Protein AF-A0A7W7AE62-F1 (afdb_monomer)

Organism: NCBI:txid260085

Mean predicted aligned error: 9.67 Å

Solvent-accessible surface area (backbone atoms only — not comparable to full-atom values): 7185 Å² total; per-residue (Å²): 109,66,67,58,57,47,50,56,28,60,77,47,75,45,39,46,34,55,72,52,44,38,52,51,41,46,75,74,68,48,93,68,58,59,68,56,46,42,50,48,32,55,77,67,73,54,73,37,60,68,91,72,78,93,77,80,89,76,80,83,66,83,86,55,83,77,78,81,69,90,54,76,89,56,78,70,37,98,46,78,91,72,40,76,46,77,50,79,46,82,44,85,51,99,94,47,76,45,82,45,67,38,35,29,31,48,50,76,72,43,78,79,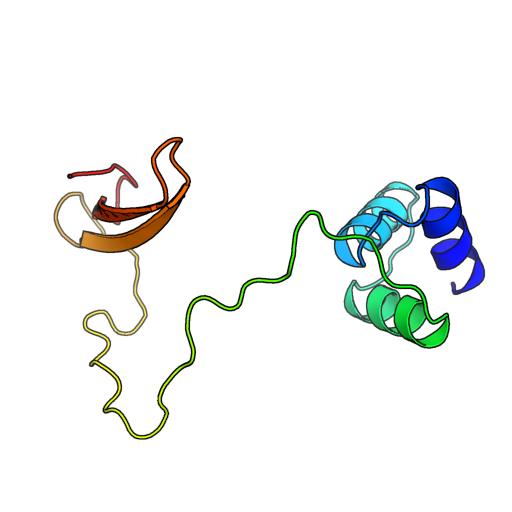80

Foldseek 3Di:
DLVLLVVLCVVVVLQDALVRSVVVCVVVPDPDDSVRSVVSCVVVVRGHDDPDDPDDPDDDDPVDDDDDPPCPPPLEDPDWPPDKDKDWDWDADPVGIDIDIFIATSHPRDTPD

Sequence (113 aa):
MKPEVRRVFDANFEVYVVRKVWRQMQREGFDIARCSVGRLMRDLGRQGVIRGKPVKTTISDKAAACPLDQVTRQFHAPAPNMLWVSDFIDVATWSGFVYAAFVIDAWACYILG

Radius of gyration: 20.82 Å; Cα contacts (8 Å, |Δi|>4): 124; chains: 1; bounding box: 47×34×43 Å

Nearest PDB structures (foldseek):
  7pub-assembly1_DU  TM=3.401E-01  e=9.445E-01  Trypanosoma brucei brucei
  1ry4-assembly1_A  TM=3.111E-01  e=2.421E+00  Drosophila melanogaster
  6sga-assembly1_DU  TM=3.120E-01  e=2.136E+00  Trypanosoma brucei brucei
  8coe-assembly1_A  TM=2.380E-01  e=3.528E+00  Homo sapiens
  7ad7-assembly1_A  TM=2.434E-01  e=6.608E+00  Homo sapiens

Structure (mmCIF, N/CA/C/O backbone):
data_AF-A0A7W7AE62-F1
#
_entry.id   AF-A0A7W7AE62-F1
#
loop_
_atom_site.group_PDB
_atom_site.id
_atom_site.type_symbol
_atom_site.label_atom_id
_atom_site.label_alt_id
_atom_site.label_comp_id
_atom_site.label_asym_id
_atom_site.label_entity_id
_atom_site.label_seq_id
_atom_site.pdbx_PDB_ins_code
_atom_site.Cartn_x
_atom_site.Cartn_y
_atom_site.Cartn_z
_atom_site.occupancy
_atom_site.B_iso_or_equiv
_atom_site.auth_seq_id
_atom_site.auth_comp_id
_atom_site.auth_asym_id
_atom_site.auth_atom_id
_atom_site.pdbx_PDB_model_num
ATOM 1 N N . MET A 1 1 ? -21.305 14.303 7.203 1.00 87.31 1 MET A N 1
ATOM 2 C CA . MET A 1 1 ? -20.125 13.451 6.902 1.00 87.31 1 MET A CA 1
ATOM 3 C C . MET A 1 1 ? -19.225 13.150 8.103 1.00 87.31 1 MET A C 1
ATOM 5 O O . MET A 1 1 ? -18.936 11.981 8.303 1.00 87.31 1 MET A O 1
ATOM 9 N N . LYS A 1 2 ? -18.796 14.126 8.928 1.00 88.62 2 LYS A N 1
ATOM 10 C CA . LYS A 1 2 ? -18.020 13.849 10.166 1.00 88.62 2 LYS A CA 1
ATOM 11 C C . LYS A 1 2 ? -18.637 12.778 11.100 1.00 88.62 2 LYS A C 1
ATOM 13 O O . LYS A 1 2 ? -17.883 11.901 11.515 1.00 88.62 2 LYS A O 1
ATOM 18 N N . PRO A 1 3 ? -19.953 12.788 11.406 1.00 93.00 3 PRO A N 1
ATOM 19 C CA . PRO A 1 3 ? -20.551 11.757 12.264 1.00 93.00 3 PRO A CA 1
ATOM 20 C C . PRO A 1 3 ? -20.491 10.352 11.649 1.00 93.00 3 PRO A C 1
ATOM 22 O O . PRO A 1 3 ? -20.180 9.409 12.364 1.00 93.00 3 PRO A O 1
ATOM 25 N N . GLU A 1 4 ? -20.668 10.214 10.332 1.00 93.12 4 GLU A N 1
ATOM 26 C CA . GLU A 1 4 ? -20.565 8.912 9.650 1.00 93.12 4 GLU A CA 1
ATOM 27 C C . GLU A 1 4 ? -19.140 8.357 9.660 1.00 93.12 4 GLU A C 1
ATOM 29 O O . GLU A 1 4 ? -18.929 7.192 9.982 1.00 93.12 4 GLU A O 1
ATOM 34 N N . VAL A 1 5 ? -18.142 9.207 9.388 1.00 92.62 5 VAL A N 1
ATOM 35 C CA . VAL A 1 5 ? -16.722 8.826 9.492 1.00 92.62 5 VAL A CA 1
ATOM 36 C C . VAL A 1 5 ? -16.396 8.359 10.910 1.00 92.62 5 VAL A C 1
ATOM 38 O O . VAL A 1 5 ? -15.716 7.350 11.085 1.00 92.62 5 VAL A O 1
ATOM 41 N N . ARG A 1 6 ? -16.904 9.072 11.924 1.00 94.25 6 ARG A N 1
ATOM 42 C CA . ARG A 1 6 ? -16.746 8.699 13.331 1.00 94.25 6 ARG A CA 1
ATOM 43 C C . ARG A 1 6 ? -17.429 7.368 13.643 1.00 94.25 6 ARG A C 1
ATOM 45 O O . ARG A 1 6 ? -16.777 6.505 14.211 1.00 94.25 6 ARG A O 1
ATOM 52 N N . ARG A 1 7 ? -18.684 7.172 13.230 1.00 95.69 7 ARG A N 1
ATOM 53 C CA . ARG A 1 7 ? -19.436 5.927 13.447 1.00 95.69 7 ARG A CA 1
ATOM 54 C C . ARG A 1 7 ? -18.711 4.729 12.846 1.00 95.69 7 ARG A C 1
ATOM 56 O O . ARG A 1 7 ? -18.521 3.734 13.532 1.00 95.69 7 ARG A O 1
ATOM 63 N N . VAL A 1 8 ? -18.278 4.833 11.588 1.00 95.00 8 VAL A N 1
ATOM 64 C CA . VAL A 1 8 ? -17.536 3.762 10.909 1.00 95.00 8 VAL A CA 1
ATOM 65 C C . VAL A 1 8 ? -16.225 3.467 11.634 1.00 95.00 8 VAL A C 1
ATOM 67 O O . VAL A 1 8 ? -15.856 2.307 11.778 1.00 95.00 8 VAL A O 1
ATOM 70 N N . PHE A 1 9 ? -15.512 4.487 12.102 1.00 94.44 9 PHE A N 1
ATOM 71 C CA . PHE A 1 9 ? -14.257 4.289 12.821 1.00 94.44 9 PHE A CA 1
ATOM 72 C C . PHE A 1 9 ? -14.465 3.645 14.204 1.00 94.44 9 PHE A C 1
ATOM 74 O O . PHE A 1 9 ? -13.792 2.662 14.518 1.00 94.44 9 PHE A O 1
ATOM 81 N N . ASP A 1 10 ? -15.436 4.136 14.978 1.0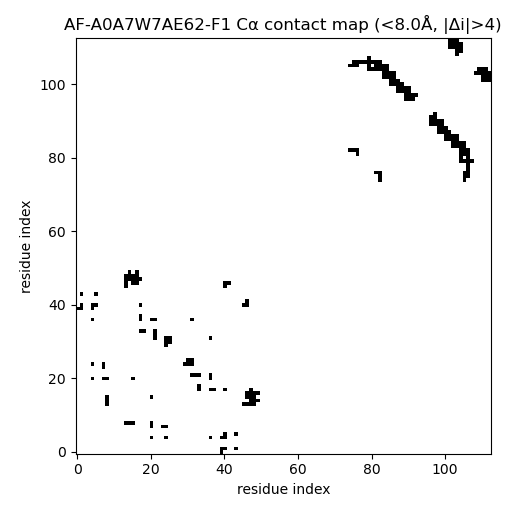0 93.88 10 ASP A N 1
ATOM 82 C CA . ASP A 1 10 ? -15.768 3.643 16.321 1.00 93.88 10 ASP A CA 1
ATOM 83 C C . ASP A 1 10 ? -16.313 2.201 16.261 1.00 93.88 10 ASP A C 1
ATOM 85 O O . ASP A 1 10 ? -15.890 1.340 17.029 1.00 93.88 10 ASP A O 1
ATOM 89 N N . ALA A 1 11 ? -17.159 1.887 15.271 1.00 94.88 11 ALA A N 1
ATOM 90 C CA . ALA A 1 11 ? -17.676 0.533 15.038 1.00 94.88 11 ALA A CA 1
ATOM 91 C C . ALA A 1 11 ? -16.593 -0.481 14.622 1.00 94.88 11 ALA A C 1
ATOM 93 O O . ALA A 1 11 ? -16.817 -1.686 14.692 1.00 94.88 11 ALA A O 1
ATOM 94 N N . ASN A 1 12 ? -15.423 -0.009 14.182 1.00 92.19 12 ASN A N 1
ATOM 95 C CA . ASN A 1 12 ? -14.295 -0.842 13.763 1.00 92.19 12 ASN A CA 1
ATOM 96 C C . ASN A 1 12 ? -13.125 -0.783 14.758 1.00 92.19 12 ASN A C 1
ATOM 98 O O . ASN A 1 12 ? -11.960 -0.898 14.357 1.00 92.19 12 ASN A O 1
ATOM 102 N N . PHE A 1 13 ? -13.441 -0.607 16.046 1.00 91.50 13 PHE A N 1
ATOM 103 C CA . PHE A 1 13 ? -12.490 -0.622 17.165 1.00 91.50 13 PHE A CA 1
ATOM 104 C C . PHE A 1 13 ? -11.327 0.363 16.995 1.00 91.50 13 PHE A C 1
ATOM 106 O O . PHE A 1 13 ? -10.218 0.098 17.448 1.00 91.50 13 PHE A O 1
ATOM 113 N N . GLU A 1 14 ? -11.547 1.462 16.269 1.00 91.38 14 GLU A N 1
ATOM 114 C CA . GLU A 1 14 ? -10.524 2.479 15.998 1.00 91.38 14 GLU A CA 1
ATOM 115 C C . GLU A 1 14 ? -9.295 1.953 15.215 1.00 91.38 14 GLU A C 1
ATOM 117 O O . GLU A 1 14 ? -8.273 2.622 15.065 1.00 91.38 14 GLU A O 1
ATOM 122 N N . VAL A 1 15 ? -9.394 0.756 14.621 1.00 92.25 15 VAL A N 1
ATOM 123 C CA . VAL A 1 15 ? -8.296 0.127 13.863 1.00 92.25 15 VAL A CA 1
ATOM 124 C C . VAL A 1 15 ? -8.237 0.639 12.422 1.00 92.25 15 VAL A C 1
ATOM 126 O O . VAL A 1 15 ? -7.200 0.589 11.758 1.00 92.25 15 VAL A O 1
ATOM 129 N N . TYR A 1 16 ? -9.356 1.111 11.876 1.00 94.56 16 TYR A N 1
ATOM 130 C CA . TYR A 1 16 ? -9.439 1.427 10.455 1.00 94.56 16 TYR A CA 1
ATOM 131 C C . TYR A 1 16 ? -8.673 2.703 10.096 1.00 94.56 16 TYR A C 1
ATOM 133 O O . TYR A 1 16 ? -9.055 3.815 10.438 1.00 94.56 16 TYR A O 1
ATOM 141 N N . VAL A 1 17 ? -7.616 2.549 9.299 1.00 93.19 17 VAL A N 1
ATOM 142 C CA . VAL A 1 17 ? -6.961 3.669 8.608 1.00 93.19 17 VAL A CA 1
ATOM 143 C C . VAL A 1 17 ? -7.866 4.262 7.520 1.00 93.19 17 VAL A C 1
ATOM 145 O O . VAL A 1 17 ? -8.796 3.603 7.048 1.00 93.19 17 VAL A O 1
ATOM 148 N N . VAL A 1 18 ? -7.533 5.467 7.036 1.00 94.88 18 VAL A N 1
ATOM 149 C CA . VAL A 1 18 ? -8.295 6.234 6.022 1.00 94.88 18 VAL A CA 1
ATOM 150 C C . VAL A 1 18 ? -8.806 5.374 4.863 1.00 94.88 18 VAL A C 1
ATOM 152 O O . VAL A 1 18 ? -9.964 5.483 4.473 1.00 94.88 18 VAL A O 1
ATOM 155 N N . ARG A 1 19 ? -7.966 4.483 4.317 1.00 95.00 19 ARG A N 1
ATOM 156 C CA . ARG A 1 19 ? -8.346 3.610 3.193 1.00 95.00 19 ARG A CA 1
ATOM 157 C C . ARG A 1 19 ? -9.471 2.636 3.556 1.00 95.00 19 ARG A C 1
ATOM 159 O O . ARG A 1 19 ? -10.326 2.381 2.714 1.00 95.00 19 ARG A O 1
ATOM 166 N N . LYS A 1 20 ? -9.455 2.074 4.767 1.00 95.88 20 LYS A N 1
ATOM 167 C CA . LYS A 1 20 ? -10.473 1.120 5.227 1.00 95.88 20 LYS A CA 1
ATOM 168 C C . LYS A 1 20 ? -11.782 1.831 5.557 1.00 95.88 20 LYS A C 1
ATOM 170 O O . LYS A 1 20 ? -12.820 1.363 5.108 1.00 95.88 20 LYS A O 1
ATOM 175 N N . VAL A 1 21 ? -11.724 2.989 6.222 1.00 95.62 21 VAL A N 1
ATOM 176 C CA . VAL A 1 21 ? -12.909 3.838 6.452 1.00 95.62 21 VAL A CA 1
ATOM 177 C C . VAL A 1 21 ? -13.544 4.238 5.121 1.00 95.62 21 VAL A C 1
ATOM 179 O O . VAL A 1 21 ? -14.730 4.023 4.923 1.00 95.62 21 VAL A O 1
ATOM 182 N N . TRP A 1 22 ? -12.747 4.727 4.168 1.00 96.56 22 TRP A N 1
ATOM 183 C CA . TRP A 1 22 ? -13.232 5.106 2.839 1.00 96.56 22 TRP A CA 1
ATOM 184 C C . TRP A 1 22 ? -13.908 3.946 2.097 1.00 96.56 22 TRP A C 1
ATOM 186 O O . TRP A 1 22 ? -15.010 4.111 1.587 1.00 96.56 22 TRP A O 1
ATOM 196 N N . ARG A 1 23 ? -13.293 2.755 2.085 1.00 96.44 23 ARG A N 1
ATOM 197 C CA . ARG A 1 23 ? -13.903 1.564 1.469 1.00 96.44 23 ARG A CA 1
ATOM 198 C C . ARG A 1 23 ? -15.195 1.146 2.158 1.00 96.44 23 ARG A C 1
ATOM 200 O O . ARG A 1 23 ? -16.117 0.712 1.479 1.00 96.44 23 ARG A O 1
ATOM 207 N N . GLN A 1 24 ? -15.259 1.257 3.481 1.00 95.75 24 GLN A N 1
ATOM 208 C CA . GLN A 1 24 ? -16.469 0.933 4.223 1.00 95.75 24 GLN A CA 1
ATOM 209 C C . GLN A 1 24 ? -17.592 1.929 3.912 1.00 95.75 24 GLN 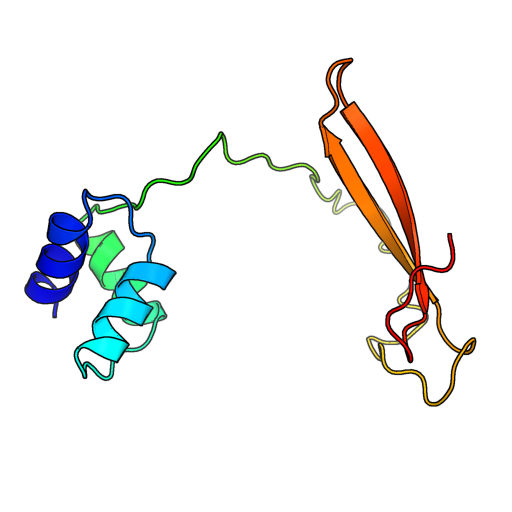A C 1
ATOM 211 O O . GLN A 1 24 ? -18.701 1.509 3.611 1.00 95.75 24 GLN A O 1
ATOM 216 N N . MET A 1 25 ? -17.283 3.225 3.850 1.00 95.00 25 MET A N 1
ATOM 217 C CA . MET A 1 25 ? -18.243 4.249 3.430 1.00 95.00 25 MET A CA 1
ATOM 218 C C . MET A 1 25 ? -18.747 4.025 1.998 1.00 95.00 25 MET A C 1
ATOM 220 O O . MET A 1 25 ? -19.940 4.147 1.749 1.00 95.00 25 MET A O 1
ATOM 224 N N . GLN A 1 26 ? -17.876 3.631 1.064 1.00 96.00 26 GLN A N 1
ATOM 225 C CA . GLN A 1 26 ? -18.310 3.295 -0.297 1.00 96.00 26 GLN A CA 1
ATOM 226 C C . GLN A 1 26 ? -19.260 2.091 -0.336 1.00 96.00 26 GLN A C 1
ATOM 228 O O . GLN A 1 26 ? -20.224 2.105 -1.092 1.00 96.00 26 GLN A O 1
ATOM 233 N N . ARG A 1 27 ? -19.024 1.062 0.489 1.00 94.94 27 ARG A N 1
ATOM 234 C CA . ARG A 1 27 ? -19.934 -0.095 0.595 1.00 94.94 27 ARG A CA 1
ATOM 235 C C . ARG A 1 27 ? -21.295 0.274 1.171 1.00 94.94 27 ARG A C 1
ATOM 237 O O . ARG A 1 27 ? -22.285 -0.348 0.819 1.00 94.94 27 ARG A O 1
ATOM 244 N N . GLU A 1 28 ? -21.331 1.274 2.041 1.00 94.69 28 GLU A N 1
ATOM 245 C CA . GLU A 1 28 ? -22.558 1.819 2.625 1.00 94.69 28 GLU A CA 1
ATOM 246 C C . GLU A 1 28 ? -23.251 2.841 1.700 1.00 94.69 28 GLU A C 1
ATOM 248 O O . GLU A 1 28 ? -24.257 3.430 2.082 1.00 94.69 28 GLU A O 1
ATOM 253 N N . GLY A 1 29 ? -22.740 3.041 0.477 1.00 94.62 29 GLY A N 1
ATOM 254 C CA . GLY A 1 29 ? -23.369 3.875 -0.552 1.00 94.62 29 GLY A CA 1
ATOM 255 C C . GLY A 1 29 ? -22.970 5.352 -0.526 1.00 94.62 29 GLY A C 1
ATOM 256 O O . GLY A 1 29 ? -23.555 6.152 -1.250 1.00 94.62 29 GLY A O 1
ATOM 257 N N . PHE A 1 30 ? -21.973 5.743 0.273 1.00 93.75 30 PHE A N 1
ATOM 258 C CA . PHE A 1 30 ? -21.496 7.125 0.290 1.00 93.75 30 PHE A CA 1
ATOM 259 C C . PHE A 1 30 ? -20.543 7.404 -0.880 1.00 93.75 30 PHE A C 1
ATOM 261 O O . PHE A 1 30 ? -19.450 6.833 -0.954 1.00 93.75 30 PHE A O 1
ATOM 268 N N . ASP A 1 31 ? -20.904 8.365 -1.733 1.00 93.50 31 ASP A N 1
ATOM 269 C CA . ASP A 1 31 ? -19.996 8.927 -2.735 1.00 93.50 31 ASP A CA 1
ATOM 270 C C . ASP A 1 31 ? -19.079 9.980 -2.092 1.00 93.50 31 ASP A C 1
ATOM 272 O O . ASP A 1 31 ? -19.402 11.163 -1.968 1.00 93.50 31 ASP A O 1
ATOM 276 N N . ILE A 1 32 ? -17.940 9.519 -1.571 1.00 93.88 32 ILE A N 1
ATOM 277 C CA . ILE A 1 32 ? -16.938 10.377 -0.941 1.00 93.88 32 ILE A CA 1
ATOM 278 C C . ILE A 1 32 ? -15.535 10.046 -1.443 1.00 93.88 32 ILE A C 1
ATOM 280 O O . ILE A 1 32 ? -15.087 8.896 -1.451 1.00 93.88 32 ILE A O 1
ATOM 284 N N . ALA A 1 33 ? -14.787 11.087 -1.806 1.00 95.50 33 ALA A N 1
ATOM 285 C CA . ALA A 1 33 ? -13.390 10.949 -2.177 1.00 95.50 33 ALA A CA 1
ATOM 286 C C . ALA A 1 33 ? -12.527 10.530 -0.973 1.00 95.50 33 ALA A C 1
ATOM 288 O O . ALA A 1 33 ? -12.679 11.029 0.147 1.00 95.50 33 ALA A O 1
ATOM 289 N N . ARG A 1 34 ? -11.530 9.671 -1.216 1.00 96.00 34 ARG A N 1
ATOM 290 C CA . ARG A 1 34 ? -10.566 9.217 -0.195 1.00 96.00 34 ARG A CA 1
ATOM 291 C C . ARG A 1 34 ? -9.885 10.379 0.537 1.00 96.00 34 ARG A C 1
ATOM 293 O O . ARG A 1 34 ? -9.663 10.307 1.745 1.00 96.00 34 ARG A O 1
ATOM 300 N N . CYS A 1 35 ? -9.529 11.441 -0.189 1.00 96.38 35 CYS A N 1
ATOM 301 C CA . CYS A 1 35 ? -8.892 12.627 0.385 1.00 96.38 35 CYS A CA 1
ATOM 302 C C . CYS A 1 35 ? -9.817 13.355 1.370 1.00 96.38 35 CYS A C 1
ATOM 304 O O . CYS A 1 35 ? -9.345 13.808 2.412 1.00 96.38 35 CYS A O 1
ATOM 306 N N . SER A 1 36 ? -11.123 13.396 1.094 1.00 95.94 36 SER A N 1
ATOM 307 C CA . SER A 1 36 ? -12.129 13.974 1.983 1.00 95.94 36 SER A CA 1
ATOM 308 C C . SER A 1 36 ? -12.249 13.173 3.275 1.00 95.94 36 SER A C 1
ATOM 310 O O . SER A 1 36 ? -12.186 13.763 4.347 1.00 95.94 36 SER A O 1
ATOM 312 N N . VAL A 1 37 ? -12.303 11.837 3.207 1.00 95.50 37 VAL A N 1
ATOM 313 C CA . VAL A 1 37 ? -12.265 10.980 4.411 1.00 95.50 37 VAL A CA 1
ATOM 314 C C . VAL A 1 37 ? -11.004 11.252 5.234 1.00 95.50 37 VAL A C 1
ATOM 316 O O . VAL A 1 37 ? -11.086 11.428 6.445 1.00 95.50 37 VAL A O 1
ATOM 319 N N . GLY A 1 38 ? -9.844 11.362 4.579 1.00 95.75 38 GLY A N 1
ATOM 320 C CA . GLY A 1 38 ? -8.581 11.675 5.250 1.00 95.75 38 GLY A CA 1
ATOM 321 C C . GLY A 1 38 ? -8.582 13.033 5.959 1.00 95.75 38 GLY A C 1
ATOM 322 O O . GLY A 1 38 ? -8.110 13.126 7.090 1.00 95.75 38 GLY A O 1
ATOM 323 N N . ARG A 1 39 ? -9.145 14.073 5.331 1.00 96.38 39 ARG A N 1
ATOM 324 C CA . ARG A 1 39 ? -9.322 15.396 5.955 1.00 96.38 39 ARG A CA 1
ATOM 325 C C . ARG A 1 39 ? -10.271 15.324 7.152 1.00 96.38 39 ARG A C 1
ATOM 327 O O . ARG A 1 39 ? -9.924 15.802 8.220 1.00 96.38 39 ARG A O 1
ATOM 334 N N . LEU A 1 40 ? -11.416 14.653 7.009 1.00 95.50 40 LEU A N 1
ATOM 335 C CA . LEU A 1 40 ? -12.396 14.503 8.090 1.00 95.50 40 LEU A CA 1
ATOM 336 C C . LEU A 1 40 ? -11.832 13.720 9.284 1.00 95.50 40 LEU A C 1
ATOM 338 O O . LEU A 1 40 ? -12.076 14.104 10.421 1.00 95.50 40 LEU A O 1
ATOM 342 N N . MET A 1 41 ? -11.064 12.652 9.044 1.00 95.38 41 MET A N 1
ATOM 343 C CA . MET A 1 41 ? -10.384 11.915 10.115 1.00 95.38 41 MET A CA 1
ATOM 344 C C . MET A 1 41 ? -9.339 12.781 10.827 1.00 95.38 41 MET A C 1
ATOM 346 O O . MET A 1 41 ? -9.277 12.753 12.053 1.00 95.38 41 MET A O 1
ATOM 350 N N . ARG A 1 42 ? -8.572 13.592 10.082 1.00 94.88 42 ARG A N 1
ATOM 351 C CA . ARG A 1 42 ? -7.603 14.540 10.655 1.00 94.88 42 ARG A CA 1
ATOM 352 C C . ARG A 1 42 ? -8.287 15.597 11.521 1.00 94.88 42 ARG A C 1
ATOM 354 O O . ARG A 1 42 ? -7.850 15.812 12.643 1.00 94.88 42 ARG A O 1
ATOM 361 N N . ASP A 1 43 ? -9.368 16.198 11.032 1.00 95.25 43 ASP A N 1
ATOM 362 C CA . ASP A 1 43 ? -10.165 17.173 11.787 1.00 95.25 43 ASP A CA 1
ATOM 363 C C . ASP A 1 43 ? -10.740 16.584 13.084 1.00 95.25 43 ASP A C 1
ATOM 365 O O . ASP A 1 43 ? -10.949 17.306 14.052 1.00 95.25 43 ASP A O 1
ATOM 369 N N . LEU A 1 44 ? -11.041 15.282 13.090 1.00 92.56 44 LEU A N 1
ATOM 370 C CA . LEU A 1 44 ? -11.549 14.557 14.256 1.00 92.56 44 LEU A CA 1
ATOM 371 C C . LEU A 1 44 ? -10.433 14.064 15.193 1.00 92.56 44 LEU A C 1
ATOM 373 O O . LEU A 1 44 ? -10.746 13.439 16.202 1.00 92.56 44 LEU A O 1
ATOM 377 N N . GLY A 1 45 ? -9.157 14.280 14.856 1.00 92.44 45 GLY A N 1
ATOM 378 C CA . GLY A 1 45 ? -8.020 13.748 15.613 1.00 92.44 45 GLY A CA 1
ATOM 379 C C . GLY A 1 45 ? -7.921 12.218 15.593 1.00 92.44 45 GLY A C 1
ATOM 380 O O . GLY A 1 45 ? -7.294 11.635 16.471 1.00 92.44 45 GLY A O 1
ATOM 381 N N . ARG A 1 46 ? -8.549 11.548 14.617 1.00 89.81 46 ARG A N 1
ATOM 382 C CA . ARG A 1 46 ? -8.619 10.082 14.543 1.00 89.81 46 ARG A CA 1
ATOM 383 C C . ARG A 1 46 ? -7.529 9.519 13.646 1.00 89.81 46 ARG A C 1
ATOM 385 O O . ARG A 1 46 ? -7.400 9.899 12.480 1.00 89.81 46 ARG A O 1
ATOM 392 N N . GLN A 1 47 ? -6.794 8.546 14.171 1.00 88.50 47 GLN A N 1
ATOM 393 C CA . GLN A 1 47 ? -5.754 7.825 13.452 1.00 88.50 47 GLN A CA 1
ATOM 394 C C . GLN A 1 47 ? -5.966 6.324 13.631 1.00 88.50 47 GLN A C 1
ATOM 396 O O . GLN A 1 47 ? -6.012 5.830 14.749 1.00 88.50 47 GLN A O 1
ATOM 401 N N . GLY A 1 48 ? -6.099 5.602 12.517 1.00 87.38 48 GLY A N 1
ATOM 402 C CA . GLY A 1 48 ? -6.212 4.147 12.558 1.00 87.38 48 GLY A CA 1
ATOM 403 C C . GLY A 1 48 ? -4.907 3.477 12.978 1.00 87.38 48 GLY A C 1
ATOM 404 O O . GLY A 1 48 ? -3.817 3.990 12.713 1.00 87.38 48 GLY A O 1
ATOM 405 N N . VAL A 1 49 ? -5.030 2.299 13.581 1.00 87.12 49 VAL A N 1
ATOM 406 C CA . VAL A 1 49 ? -3.892 1.500 14.044 1.00 87.12 49 VAL A CA 1
ATOM 407 C C . VAL A 1 49 ? -3.199 0.794 12.875 1.00 87.12 49 VAL A C 1
ATOM 409 O O . VAL A 1 49 ? -3.831 0.155 12.029 1.00 87.12 49 VAL A O 1
ATOM 412 N N . ILE A 1 50 ? -1.869 0.872 12.850 1.00 81.94 50 ILE A N 1
ATOM 413 C CA . ILE A 1 50 ? -1.004 0.088 11.962 1.00 81.94 50 ILE A CA 1
ATOM 414 C C . ILE A 1 50 ? -0.296 -0.952 12.830 1.00 81.94 50 ILE A C 1
ATOM 416 O O . ILE A 1 50 ? 0.160 -0.639 13.928 1.00 81.94 50 ILE A O 1
ATOM 420 N N . ARG A 1 51 ? -0.233 -2.204 12.364 1.00 80.62 51 ARG A N 1
ATOM 421 C CA . ARG A 1 51 ? 0.540 -3.243 13.053 1.00 80.62 51 ARG A CA 1
ATOM 422 C C . ARG A 1 51 ? 2.032 -2.973 12.866 1.00 80.62 51 ARG A C 1
ATOM 424 O O . ARG A 1 51 ? 2.481 -2.813 11.736 1.00 80.62 51 ARG A O 1
ATOM 431 N N . GLY A 1 52 ? 2.775 -2.999 13.968 1.00 77.62 52 GLY A N 1
ATOM 432 C CA . GLY A 1 52 ? 4.220 -2.785 13.976 1.00 77.62 52 GLY A CA 1
ATOM 433 C C . GLY A 1 52 ? 4.622 -1.310 13.942 1.00 77.62 52 GLY A C 1
ATOM 434 O O . GLY A 1 52 ? 3.808 -0.410 13.731 1.00 77.62 52 GLY A O 1
ATOM 435 N N . LYS A 1 53 ? 5.912 -1.063 14.177 1.00 75.19 53 LYS A N 1
ATOM 436 C CA . LYS A 1 53 ? 6.500 0.273 14.061 1.00 75.19 53 LYS A CA 1
ATOM 437 C C . LYS A 1 53 ? 6.574 0.647 12.574 1.00 75.19 53 LYS A C 1
ATOM 439 O O . LYS A 1 53 ? 6.989 -0.196 11.782 1.00 75.19 53 LYS A O 1
ATOM 444 N N . PRO A 1 54 ? 6.224 1.881 12.170 1.00 66.62 54 PRO A N 1
ATOM 445 C CA . PRO A 1 54 ? 6.543 2.346 10.828 1.00 66.62 54 PRO A CA 1
ATOM 446 C C . PRO A 1 54 ? 8.068 2.346 10.666 1.00 66.62 54 PRO A C 1
ATOM 448 O O . PRO A 1 54 ? 8.769 3.141 11.294 1.00 66.62 54 PRO A O 1
ATOM 451 N N . VAL A 1 55 ? 8.581 1.414 9.866 1.00 72.31 55 VAL A N 1
ATOM 452 C CA . VAL A 1 55 ? 10.004 1.318 9.539 1.00 72.31 55 VAL A CA 1
ATOM 453 C C . VAL A 1 55 ? 10.231 2.071 8.238 1.00 72.31 55 VAL A C 1
ATOM 455 O O . VAL A 1 55 ? 9.600 1.786 7.223 1.00 72.31 55 VAL A O 1
ATOM 458 N N . LYS A 1 56 ? 11.118 3.064 8.274 1.00 76.12 56 LYS A N 1
ATOM 459 C CA . LYS A 1 56 ? 11.650 3.690 7.067 1.00 76.12 56 LYS A CA 1
ATOM 460 C C . LYS A 1 56 ? 12.974 3.006 6.753 1.00 76.12 56 LYS A C 1
ATOM 462 O O . LYS A 1 56 ? 13.977 3.343 7.370 1.00 76.12 56 LYS A O 1
ATOM 467 N N . THR A 1 57 ? 12.955 2.048 5.832 1.00 74.38 57 THR A N 1
ATOM 468 C CA . THR A 1 57 ? 14.151 1.271 5.466 1.00 74.38 57 THR A CA 1
ATOM 469 C C . THR A 1 57 ? 15.175 2.125 4.721 1.00 74.38 57 THR A C 1
ATOM 471 O O . THR A 1 57 ? 16.370 2.028 4.971 1.00 74.38 57 THR A O 1
ATOM 474 N N . THR A 1 58 ? 14.710 3.024 3.850 1.00 78.38 58 THR A N 1
ATOM 475 C CA . THR A 1 58 ? 15.587 3.800 2.964 1.00 78.38 58 THR A CA 1
ATOM 476 C C . THR A 1 58 ? 15.468 5.294 3.239 1.00 78.38 58 THR A C 1
ATOM 478 O O . THR A 1 58 ? 14.385 5.888 3.175 1.00 78.3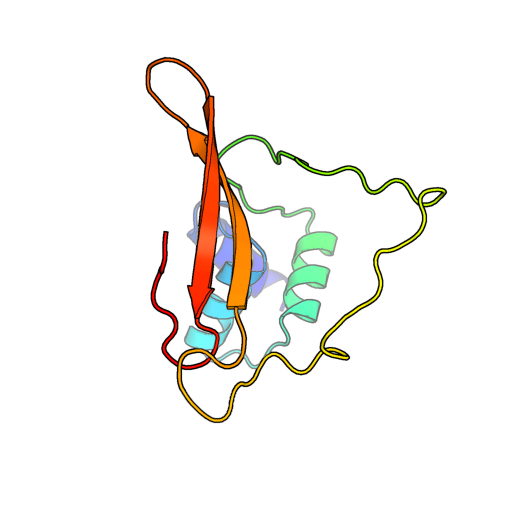8 58 THR A O 1
ATOM 481 N N . ILE A 1 59 ? 16.600 5.933 3.520 1.00 82.69 59 ILE A N 1
ATOM 482 C CA . ILE A 1 59 ? 16.733 7.388 3.528 1.00 82.69 59 ILE A CA 1
ATOM 483 C C . ILE A 1 59 ? 17.474 7.757 2.247 1.00 82.69 59 ILE A C 1
ATOM 485 O O . ILE A 1 59 ? 18.653 7.462 2.112 1.00 82.69 59 ILE A O 1
ATOM 489 N N . SER A 1 60 ? 16.761 8.361 1.294 1.00 81.38 60 SER A N 1
ATOM 490 C CA . SER A 1 60 ? 17.369 8.832 0.047 1.00 81.38 60 SER A CA 1
A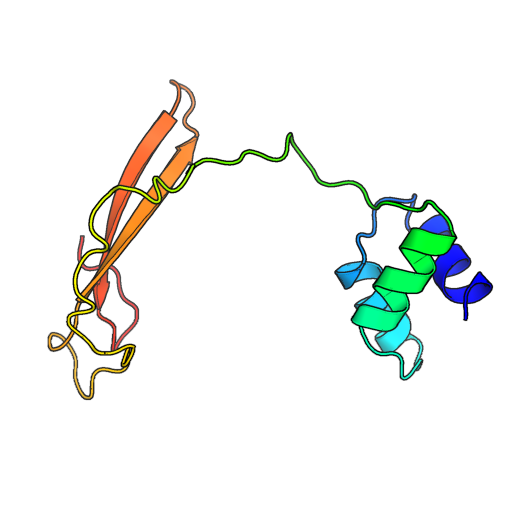TOM 491 C C . SER A 1 60 ? 18.410 9.902 0.356 1.00 81.38 60 SER A C 1
ATOM 493 O O . SER A 1 60 ? 18.070 10.934 0.942 1.00 81.38 60 SER A O 1
ATOM 495 N N . ASP A 1 61 ? 19.640 9.679 -0.089 1.00 86.31 61 ASP A N 1
ATOM 496 C CA . ASP A 1 61 ? 20.634 10.737 -0.199 1.00 86.31 61 ASP A CA 1
ATOM 497 C C . ASP A 1 61 ? 20.318 11.570 -1.447 1.00 86.31 61 ASP A C 1
ATOM 499 O O . ASP A 1 61 ? 20.204 11.036 -2.547 1.00 86.31 61 ASP A O 1
ATOM 503 N N . LYS A 1 62 ? 20.099 12.874 -1.263 1.00 84.06 62 LYS A N 1
ATOM 504 C CA . LYS A 1 62 ? 19.790 13.801 -2.362 1.00 84.06 62 LYS A CA 1
ATOM 505 C C . LYS A 1 62 ? 21.044 14.328 -3.058 1.00 84.06 62 LYS A C 1
ATOM 507 O O . LYS A 1 62 ? 20.917 14.892 -4.139 1.00 84.06 62 LYS A O 1
ATOM 512 N N . ALA A 1 63 ? 22.210 14.209 -2.423 1.00 88.31 63 ALA A N 1
ATOM 513 C CA . ALA A 1 63 ? 23.484 14.632 -2.992 1.00 88.31 63 ALA A CA 1
ATOM 514 C C . ALA A 1 63 ? 24.088 13.553 -3.905 1.00 88.31 63 ALA A C 1
ATOM 516 O O . ALA A 1 63 ? 24.890 13.873 -4.781 1.00 88.31 63 ALA A O 1
ATOM 517 N N . ALA A 1 64 ? 23.686 12.291 -3.728 1.00 86.94 64 ALA A N 1
ATOM 518 C CA . ALA A 1 64 ? 24.080 11.196 -4.601 1.00 86.94 64 ALA A CA 1
ATOM 519 C C . ALA A 1 64 ? 23.497 11.366 -6.014 1.00 86.94 64 ALA A C 1
ATOM 521 O O . ALA A 1 64 ? 22.338 11.754 -6.191 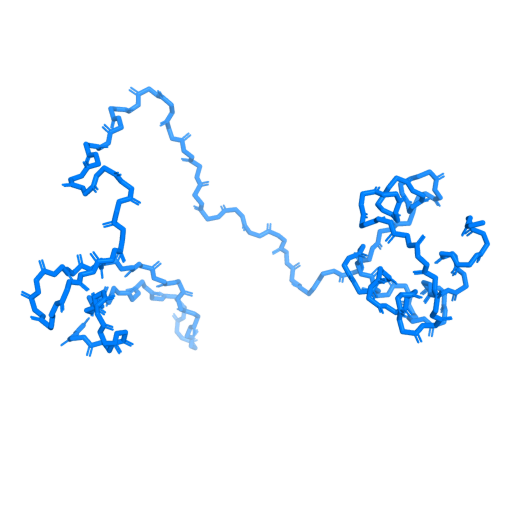1.00 86.94 64 ALA A O 1
ATOM 522 N N . ALA A 1 65 ? 24.299 11.042 -7.030 1.00 88.50 65 ALA A N 1
ATOM 523 C CA . ALA A 1 65 ? 23.834 11.026 -8.409 1.00 88.50 65 ALA A CA 1
ATOM 524 C C . ALA A 1 65 ? 22.701 10.001 -8.566 1.00 88.50 65 ALA A C 1
ATOM 526 O O . ALA A 1 65 ? 22.846 8.834 -8.197 1.00 88.50 65 ALA A O 1
ATOM 527 N N . CYS A 1 66 ? 21.570 10.440 -9.118 1.00 82.31 66 CYS A N 1
ATOM 528 C CA . CYS A 1 66 ? 20.464 9.544 -9.421 1.00 82.31 66 CYS A CA 1
ATOM 529 C C . CYS A 1 66 ? 20.883 8.610 -10.571 1.00 82.31 66 CYS A C 1
ATOM 531 O O . CYS A 1 66 ? 21.325 9.118 -11.608 1.00 82.31 66 CYS A O 1
ATOM 533 N N . PRO A 1 67 ? 20.760 7.277 -10.425 1.00 83.88 67 PRO A N 1
ATOM 534 C CA . PRO A 1 67 ? 21.031 6.349 -11.516 1.00 83.88 67 PRO A CA 1
ATOM 535 C C . PRO A 1 67 ? 20.195 6.693 -12.752 1.00 83.88 67 PRO A C 1
ATOM 537 O O . PRO A 1 67 ? 19.034 7.095 -12.630 1.00 83.88 67 PRO A O 1
ATOM 540 N N . LEU A 1 68 ? 20.774 6.530 -13.944 1.00 87.00 68 LEU A N 1
ATOM 541 C CA . LEU A 1 68 ? 20.029 6.741 -15.181 1.00 87.00 68 LEU A CA 1
ATOM 542 C C . LEU A 1 68 ? 18.900 5.713 -15.294 1.00 87.00 68 LEU A C 1
ATOM 544 O O . LEU A 1 68 ? 19.109 4.513 -15.119 1.00 87.00 68 LEU A O 1
ATOM 548 N N . ASP A 1 69 ? 17.709 6.198 -15.636 1.00 89.56 69 ASP A N 1
ATOM 549 C CA . ASP A 1 69 ? 16.575 5.351 -15.982 1.00 89.56 69 ASP A CA 1
ATOM 550 C C . ASP A 1 69 ? 16.815 4.719 -17.358 1.00 89.56 69 ASP A C 1
ATOM 552 O O . ASP A 1 69 ? 16.623 5.357 -18.393 1.00 89.56 69 ASP A O 1
ATOM 556 N N . GLN A 1 70 ? 17.251 3.460 -17.362 1.00 89.50 70 GLN A N 1
ATOM 557 C CA . GLN A 1 70 ? 17.589 2.729 -18.584 1.00 89.50 70 GLN A CA 1
ATOM 558 C C . GLN A 1 70 ? 16.378 2.447 -19.482 1.00 89.50 70 GLN A C 1
ATOM 560 O O . GLN A 1 70 ? 16.556 2.164 -20.664 1.00 89.50 70 GLN A O 1
ATOM 565 N N . VAL A 1 71 ? 15.156 2.534 -18.948 1.00 91.12 71 VAL A N 1
ATOM 566 C CA . VAL A 1 71 ? 13.923 2.201 -19.679 1.00 91.12 71 VAL A CA 1
ATOM 567 C C . VAL A 1 71 ? 13.000 3.396 -19.875 1.00 91.12 71 VAL A C 1
ATOM 569 O O . VAL A 1 71 ? 11.911 3.247 -20.419 1.00 91.12 71 VAL A O 1
ATOM 572 N N . THR A 1 72 ? 13.403 4.597 -19.451 1.00 92.31 72 THR A N 1
ATOM 573 C CA . THR A 1 72 ? 12.589 5.822 -19.579 1.00 92.31 72 THR A CA 1
ATOM 574 C C . THR A 1 72 ? 11.153 5.613 -19.066 1.00 92.31 72 THR A C 1
ATOM 576 O O . THR A 1 72 ? 10.172 5.968 -19.720 1.00 92.31 72 THR A O 1
ATOM 579 N N . ARG A 1 73 ? 11.013 4.974 -17.896 1.00 90.62 73 ARG A N 1
ATOM 580 C CA . ARG A 1 73 ? 9.736 4.594 -17.261 1.00 90.62 73 ARG A CA 1
ATOM 581 C C . ARG A 1 73 ? 8.832 3.652 -18.076 1.00 90.62 73 ARG A C 1
ATOM 583 O O . ARG A 1 73 ? 7.657 3.510 -17.736 1.00 90.62 73 ARG A O 1
ATOM 590 N N . GLN A 1 74 ? 9.352 2.974 -19.099 1.00 92.56 74 GLN A N 1
ATOM 591 C CA . GLN A 1 74 ? 8.620 1.975 -19.883 1.00 92.56 74 GLN A CA 1
ATOM 592 C C . GLN A 1 74 ? 8.882 0.563 -19.341 1.00 92.56 74 GLN A C 1
ATOM 594 O O . GLN A 1 74 ? 9.776 -0.144 -19.790 1.00 92.56 74 GLN A O 1
ATOM 599 N N . PHE A 1 75 ? 8.075 0.131 -18.372 1.00 89.88 75 PHE A N 1
ATOM 600 C CA . PHE A 1 75 ? 8.193 -1.192 -17.734 1.00 89.88 75 PHE A CA 1
ATOM 601 C C . PHE A 1 75 ? 7.388 -2.291 -18.444 1.00 89.88 75 PHE A C 1
ATOM 603 O O . PHE A 1 75 ? 6.920 -3.231 -17.811 1.00 89.88 75 PHE A O 1
ATOM 610 N N . HIS A 1 76 ? 7.186 -2.154 -19.753 1.00 91.62 76 HIS A N 1
ATOM 611 C CA . HIS A 1 76 ? 6.464 -3.121 -20.573 1.00 91.62 76 HIS A CA 1
ATOM 612 C C . HIS A 1 76 ? 7.420 -3.709 -21.612 1.00 91.62 76 HIS A C 1
ATOM 614 O O . HIS A 1 76 ? 7.939 -2.978 -22.455 1.00 91.62 76 HIS A O 1
ATOM 620 N N . ALA A 1 77 ? 7.619 -5.026 -21.580 1.00 93.50 77 ALA A N 1
ATOM 621 C CA . ALA A 1 77 ? 8.341 -5.750 -22.623 1.00 93.50 77 ALA A CA 1
ATOM 622 C C . ALA A 1 77 ? 7.342 -6.347 -23.633 1.00 93.50 77 ALA A C 1
ATOM 624 O O . ALA A 1 77 ? 6.250 -6.732 -23.229 1.00 93.50 77 ALA A O 1
ATOM 625 N N . PRO A 1 78 ? 7.665 -6.436 -24.937 1.00 94.81 78 PRO A N 1
ATOM 626 C CA . PRO A 1 78 ? 6.775 -7.037 -25.936 1.00 94.81 78 PRO A CA 1
ATOM 627 C C . PRO A 1 78 ? 6.863 -8.574 -25.999 1.00 94.81 78 PRO A C 1
ATOM 629 O O . PRO A 1 78 ? 5.966 -9.208 -26.550 1.00 94.81 78 PRO A O 1
ATOM 632 N N . ALA A 1 79 ? 7.922 -9.171 -25.445 1.00 94.81 79 ALA A N 1
ATOM 633 C CA . ALA A 1 79 ? 8.157 -10.613 -25.409 1.00 94.81 79 ALA A CA 1
ATOM 634 C C . ALA A 1 79 ? 8.987 -11.002 -24.163 1.00 94.81 79 ALA A C 1
ATOM 636 O O . ALA A 1 79 ? 9.636 -10.125 -23.578 1.00 94.81 79 ALA A O 1
ATOM 637 N N . PRO A 1 80 ? 9.005 -12.292 -23.768 1.00 93.81 80 PRO A N 1
ATOM 638 C CA . PRO A 1 80 ? 9.876 -12.781 -22.699 1.00 93.81 80 PRO A CA 1
ATOM 639 C C . PRO A 1 80 ? 11.357 -12.472 -22.956 1.00 93.81 80 PRO A C 1
ATOM 641 O O . PRO A 1 80 ? 11.800 -12.433 -24.104 1.00 93.81 80 PRO A O 1
ATOM 644 N N . ASN A 1 81 ? 12.142 -12.335 -21.888 1.00 92.12 81 ASN A N 1
ATOM 645 C CA . ASN A 1 81 ? 13.596 -12.141 -21.903 1.00 92.12 81 ASN A CA 1
ATOM 646 C C . ASN A 1 81 ? 14.087 -10.867 -22.611 1.00 92.12 81 ASN A C 1
ATOM 648 O O . ASN A 1 81 ? 15.242 -10.796 -23.025 1.00 92.12 81 ASN A O 1
ATOM 652 N N . MET A 1 82 ? 13.230 -9.851 -22.742 1.00 94.06 82 MET A N 1
ATOM 653 C CA . MET A 1 82 ? 13.604 -8.552 -23.320 1.00 94.06 82 MET A CA 1
ATOM 654 C C . MET A 1 82 ? 13.834 -7.451 -22.283 1.00 94.06 82 MET A C 1
ATOM 656 O O . MET A 1 82 ? 14.543 -6.488 -22.562 1.00 94.06 82 MET A O 1
ATOM 660 N N . LEU A 1 83 ? 13.230 -7.572 -21.100 1.00 94.56 83 LEU A N 1
ATOM 661 C CA . LEU A 1 83 ? 13.406 -6.631 -20.000 1.00 94.56 83 LEU A CA 1
ATOM 662 C C . LEU A 1 83 ? 13.344 -7.381 -18.673 1.00 94.56 83 LEU A C 1
ATOM 664 O O . LEU A 1 83 ? 12.359 -8.064 -18.384 1.00 94.56 83 LEU A O 1
ATOM 668 N N . TRP A 1 84 ? 14.378 -7.198 -17.857 1.00 94.62 84 TRP A N 1
ATOM 669 C CA . TRP A 1 84 ? 14.453 -7.730 -16.504 1.00 94.62 84 TRP A CA 1
ATOM 670 C C . TRP A 1 84 ? 14.474 -6.596 -15.490 1.00 94.62 84 TRP A C 1
ATOM 672 O O . TRP A 1 84 ? 15.127 -5.572 -15.694 1.00 94.62 84 TRP A O 1
ATOM 682 N N . VAL A 1 85 ? 13.763 -6.789 -14.387 1.00 93.75 85 VAL A N 1
ATOM 683 C CA . VAL A 1 85 ? 13.723 -5.856 -13.263 1.00 93.75 85 VAL A CA 1
ATOM 684 C C . VAL A 1 85 ? 14.254 -6.577 -12.036 1.00 93.75 85 VAL A C 1
ATOM 686 O O . VAL A 1 85 ? 13.824 -7.689 -11.744 1.00 93.75 85 VAL A O 1
ATOM 689 N N . SER A 1 86 ? 15.181 -5.950 -11.317 1.00 93.31 86 SER A N 1
ATOM 690 C CA . SER A 1 86 ? 15.644 -6.457 -10.027 1.00 93.31 86 SER A CA 1
ATOM 691 C C . SER A 1 86 ? 14.873 -5.807 -8.885 1.00 93.31 86 SER A C 1
ATOM 693 O O . SER A 1 86 ? 14.737 -4.581 -8.871 1.00 93.31 86 SER A O 1
ATOM 695 N N . AS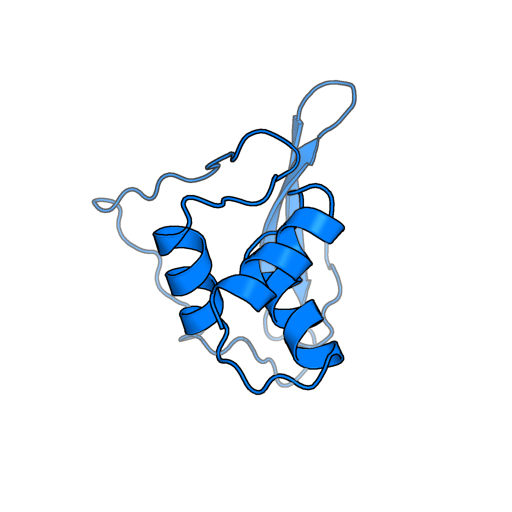P A 1 87 ? 14.455 -6.599 -7.905 1.00 91.06 87 ASP A N 1
ATOM 696 C CA . ASP A 1 87 ? 13.915 -6.105 -6.639 1.00 91.06 87 ASP A CA 1
ATOM 697 C C . ASP A 1 87 ? 14.729 -6.642 -5.459 1.00 91.06 87 ASP A C 1
ATOM 699 O O . ASP A 1 87 ? 15.286 -7.739 -5.524 1.00 91.06 87 ASP A O 1
ATOM 703 N N . PHE A 1 88 ? 14.796 -5.860 -4.383 1.00 89.94 88 PHE A N 1
ATOM 704 C CA . PHE A 1 88 ? 15.418 -6.263 -3.126 1.00 89.94 88 PHE A CA 1
ATOM 705 C C . PHE A 1 88 ? 14.378 -6.181 -2.025 1.00 89.94 88 PHE A C 1
ATOM 707 O O . PHE A 1 88 ? 13.824 -5.114 -1.755 1.00 89.94 88 PHE A O 1
ATOM 714 N N . ILE A 1 89 ? 14.145 -7.310 -1.368 1.00 90.00 89 ILE A N 1
ATOM 715 C CA . ILE A 1 89 ? 13.222 -7.402 -0.256 1.00 90.00 89 ILE A CA 1
ATOM 716 C C . ILE A 1 89 ? 13.913 -7.887 1.004 1.00 90.00 89 ILE A C 1
ATOM 718 O O . ILE A 1 89 ? 14.882 -8.639 1.044 1.00 90.00 89 ILE A O 1
ATOM 722 N N . ASP A 1 90 ? 13.312 -7.406 2.057 1.00 87.81 90 ASP A N 1
ATOM 723 C CA . ASP A 1 90 ? 13.764 -7.362 3.405 1.00 87.81 90 ASP A CA 1
ATOM 724 C C . ASP A 1 90 ? 12.999 -8.489 4.138 1.00 87.81 90 ASP A C 1
ATOM 726 O O . ASP A 1 90 ? 11.812 -8.337 4.444 1.00 87.81 90 ASP A O 1
ATOM 730 N N . VAL A 1 91 ? 13.633 -9.651 4.371 1.00 89.56 91 VAL A N 1
ATOM 731 C CA . VAL A 1 91 ? 12.964 -10.861 4.893 1.00 89.56 91 VAL A CA 1
ATOM 732 C C . VAL A 1 91 ? 13.375 -11.162 6.334 1.00 89.56 91 VAL A C 1
ATOM 734 O O . VAL A 1 91 ? 14.531 -11.457 6.643 1.00 89.56 91 VAL A O 1
ATOM 737 N N . ALA A 1 92 ? 12.388 -11.156 7.232 1.00 89.31 92 ALA A N 1
ATOM 738 C CA . ALA A 1 92 ? 12.574 -11.572 8.617 1.00 89.31 92 ALA A CA 1
ATOM 739 C C . ALA A 1 92 ? 12.691 -13.101 8.727 1.00 89.31 92 ALA A C 1
ATOM 741 O O . ALA A 1 92 ? 11.871 -13.844 8.188 1.00 89.31 92 ALA A O 1
ATOM 742 N N . THR A 1 93 ? 13.689 -13.565 9.475 1.00 91.75 93 THR A N 1
ATOM 743 C CA . THR A 1 93 ? 13.960 -14.980 9.756 1.00 91.75 93 THR A CA 1
ATOM 744 C C . THR A 1 93 ? 14.084 -15.201 11.266 1.00 91.75 93 THR A C 1
ATOM 746 O O . THR A 1 93 ? 14.198 -14.255 12.044 1.00 91.75 93 THR A O 1
ATOM 749 N N . TRP A 1 94 ? 14.099 -16.459 11.706 1.00 92.88 94 TRP A N 1
ATOM 750 C CA . TRP A 1 94 ? 14.278 -16.799 13.124 1.00 92.88 94 TRP A CA 1
ATOM 751 C C . TRP A 1 94 ? 15.665 -16.414 13.661 1.00 92.88 94 TRP A C 1
ATOM 753 O O . TRP A 1 94 ? 15.812 -16.152 14.851 1.00 92.88 94 TRP A O 1
ATOM 763 N N . SER A 1 95 ? 16.672 -16.349 12.788 1.00 91.62 95 SER A N 1
ATOM 764 C CA . SER A 1 95 ? 18.057 -16.006 13.136 1.00 91.62 95 SER A CA 1
ATOM 765 C C . SER A 1 95 ? 18.380 -14.518 12.954 1.00 91.62 95 SER A C 1
ATOM 767 O O . SER A 1 95 ? 19.525 -14.120 13.145 1.00 91.62 95 SER A O 1
ATOM 769 N N . GLY A 1 96 ? 17.399 -13.692 12.578 1.00 90.06 96 GLY A N 1
ATOM 770 C CA . GLY A 1 96 ? 17.592 -12.274 12.287 1.00 90.06 96 GLY A CA 1
ATOM 771 C C . GLY A 1 96 ? 16.962 -11.888 10.957 1.00 90.06 96 GLY A C 1
ATOM 772 O O . GLY A 1 96 ? 15.799 -12.189 10.699 1.00 90.06 96 GLY A O 1
ATOM 773 N N . PHE A 1 97 ? 17.717 -11.217 10.098 1.00 88.50 97 PHE A N 1
ATOM 774 C CA . PHE A 1 97 ? 17.192 -10.650 8.864 1.00 88.50 97 PHE A CA 1
ATOM 775 C C . PHE A 1 97 ? 18.080 -10.965 7.670 1.00 88.50 97 PHE A C 1
ATOM 777 O O . PHE A 1 97 ? 19.302 -10.971 7.805 1.00 88.50 97 PHE A O 1
ATOM 784 N N . VAL A 1 98 ? 17.466 -11.203 6.514 1.00 92.38 98 VAL A N 1
ATOM 785 C CA . VAL A 1 98 ? 18.178 -11.431 5.257 1.00 92.38 98 VAL A CA 1
ATOM 786 C C . VAL A 1 98 ? 17.662 -10.488 4.178 1.00 92.38 98 VAL A C 1
ATOM 788 O O . VAL A 1 98 ? 16.464 -10.216 4.096 1.00 92.38 98 VAL A O 1
ATOM 791 N N . TYR A 1 99 ? 18.580 -10.009 3.345 1.00 90.62 99 TYR A N 1
ATOM 792 C CA . TYR A 1 99 ? 18.254 -9.283 2.124 1.00 90.62 99 TYR A CA 1
ATOM 793 C C . TYR A 1 99 ? 18.144 -10.301 0.991 1.00 90.62 99 TYR A C 1
ATOM 795 O O . TYR A 1 99 ? 19.125 -10.967 0.661 1.00 90.62 99 TYR A O 1
ATOM 803 N N . ALA A 1 100 ? 16.951 -10.446 0.428 1.00 92.19 100 ALA A N 1
ATOM 804 C CA . ALA A 1 100 ? 16.700 -11.280 -0.736 1.00 92.19 100 ALA A CA 1
ATOM 805 C C . ALA A 1 100 ? 16.643 -10.394 -1.982 1.00 92.19 100 ALA A C 1
ATOM 807 O O . ALA A 1 100 ? 15.926 -9.396 -2.002 1.00 92.19 100 ALA A O 1
ATOM 808 N N . ALA A 1 101 ? 17.404 -10.758 -3.008 1.00 94.94 101 ALA A N 1
ATOM 809 C CA . ALA A 1 101 ? 17.351 -10.129 -4.319 1.00 94.94 101 ALA A CA 1
ATOM 810 C C . ALA A 1 101 ? 16.624 -11.068 -5.279 1.00 94.94 101 ALA A C 1
ATOM 812 O O . ALA A 1 101 ? 16.850 -12.274 -5.211 1.00 94.94 101 ALA A O 1
ATOM 813 N N .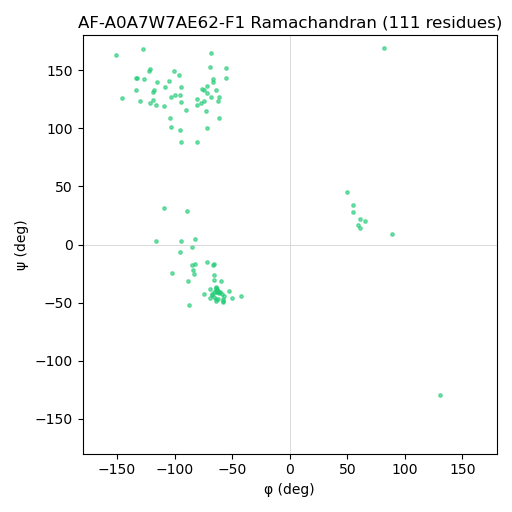 PHE A 1 102 ? 15.792 -10.519 -6.159 1.00 94.25 102 PHE A N 1
ATOM 814 C CA . PHE A 1 102 ? 15.136 -11.277 -7.219 1.00 94.25 102 PHE A CA 1
ATOM 815 C C . PHE A 1 102 ? 15.269 -10.560 -8.553 1.00 94.25 102 PHE A C 1
ATOM 817 O O . PHE A 1 102 ? 15.165 -9.334 -8.613 1.00 94.25 102 PHE A O 1
ATOM 824 N N . VAL A 1 103 ? 15.431 -11.323 -9.626 1.00 94.69 103 VAL A N 1
ATOM 825 C CA . VAL A 1 103 ? 15.305 -10.858 -11.007 1.00 94.69 103 VAL A CA 1
ATOM 826 C C . VAL A 1 103 ? 13.961 -11.325 -11.548 1.00 94.69 103 VAL A C 1
ATOM 828 O O . VAL A 1 103 ? 13.628 -12.507 -11.490 1.00 94.69 103 VAL A O 1
ATOM 831 N N . ILE A 1 104 ? 13.174 -10.393 -12.072 1.00 95.00 104 ILE A N 1
ATOM 832 C CA . ILE A 1 104 ? 11.825 -10.631 -12.578 1.00 95.00 104 ILE A CA 1
ATOM 833 C C . ILE A 1 104 ? 11.795 -10.299 -14.066 1.00 95.00 104 ILE A C 1
ATOM 835 O O . ILE A 1 104 ? 12.247 -9.230 -14.482 1.00 95.00 104 ILE A O 1
ATOM 839 N N . ASP A 1 105 ? 11.222 -11.190 -14.867 1.00 94.56 105 ASP A N 1
ATOM 840 C CA . ASP A 1 105 ? 10.907 -10.896 -16.262 1.00 94.56 105 ASP A CA 1
ATOM 841 C C . ASP A 1 105 ? 9.690 -9.967 -16.356 1.00 94.56 105 ASP A C 1
ATOM 843 O O . ASP A 1 105 ? 8.609 -10.286 -15.855 1.00 94.56 105 ASP A O 1
ATOM 847 N N . ALA A 1 106 ? 9.853 -8.816 -17.009 1.00 93.62 106 ALA A N 1
ATOM 848 C CA . ALA A 1 106 ? 8.813 -7.790 -17.067 1.00 93.62 106 ALA A CA 1
ATOM 849 C C . ALA A 1 106 ? 7.610 -8.163 -17.954 1.00 93.62 106 ALA A C 1
ATOM 851 O O . ALA A 1 106 ? 6.577 -7.502 -17.867 1.00 93.62 106 ALA A O 1
ATOM 852 N N . TRP A 1 107 ? 7.724 -9.184 -18.813 1.00 93.62 107 TRP A N 1
ATOM 853 C CA . TRP A 1 107 ? 6.621 -9.637 -19.664 1.00 93.62 107 TRP A CA 1
ATOM 854 C C . TRP A 1 107 ? 5.752 -10.678 -18.951 1.00 93.62 107 TRP A C 1
ATOM 856 O O . TRP A 1 107 ? 4.537 -10.511 -18.870 1.00 93.62 107 TRP A O 1
ATOM 866 N N . ALA A 1 108 ? 6.360 -11.740 -18.413 1.00 91.06 108 ALA A N 1
ATOM 867 C CA 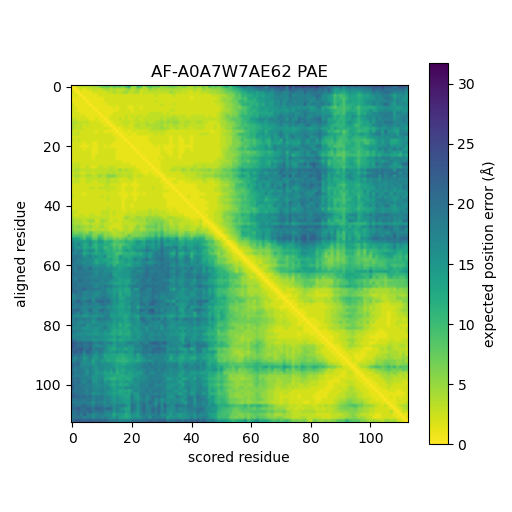. ALA A 1 108 ? 5.627 -12.849 -17.792 1.00 91.06 108 ALA A CA 1
ATOM 868 C C . ALA A 1 108 ? 5.483 -12.738 -16.267 1.00 91.06 108 ALA A C 1
ATOM 870 O O . ALA A 1 108 ? 4.776 -13.553 -15.674 1.00 91.06 108 ALA A O 1
ATOM 871 N N . CYS A 1 109 ? 6.124 -11.757 -15.622 1.00 89.62 109 CYS A N 1
ATOM 872 C CA . CYS A 1 109 ? 6.100 -11.575 -14.167 1.00 89.62 109 CYS A CA 1
ATOM 873 C C . CYS A 1 109 ? 6.542 -12.831 -13.390 1.00 89.62 109 CYS A C 1
ATOM 875 O O . CYS A 1 109 ? 6.025 -13.108 -12.305 1.00 89.62 109 CYS A O 1
ATOM 877 N N . TYR A 1 110 ? 7.491 -13.597 -13.938 1.00 91.38 110 TYR A N 1
ATOM 878 C CA . TYR A 1 110 ? 8.094 -14.744 -13.259 1.00 91.38 110 TYR A CA 1
ATOM 879 C C . TYR A 1 110 ? 9.460 -14.381 -12.679 1.00 91.38 110 TYR A C 1
ATOM 881 O O . TYR A 1 110 ? 10.174 -13.536 -13.222 1.00 91.38 110 TYR A O 1
ATOM 889 N N . ILE A 1 111 ? 9.810 -15.037 -11.571 1.00 91.75 111 ILE A N 1
ATOM 890 C CA . ILE A 1 111 ? 11.120 -14.912 -10.931 1.00 91.75 111 ILE A CA 1
ATOM 891 C C . ILE A 1 111 ? 12.110 -15.803 -11.683 1.00 91.75 111 ILE A C 1
ATOM 893 O O . ILE A 1 111 ? 11.869 -16.999 -11.852 1.00 91.75 111 ILE A O 1
ATOM 897 N N . LEU A 1 112 ? 13.208 -15.203 -12.126 1.00 90.31 112 LEU A N 1
ATOM 898 C CA . LEU A 1 112 ? 14.317 -15.852 -12.820 1.00 90.31 112 LEU A CA 1
ATOM 899 C C . LEU A 1 112 ? 15.372 -16.400 -11.851 1.00 90.31 112 LEU A C 1
ATOM 901 O O . LEU A 1 112 ? 16.008 -17.410 -12.153 1.00 90.31 112 LEU A O 1
ATOM 905 N N . GLY A 1 113 ? 15.548 -15.743 -10.703 1.00 84.00 113 GLY A N 1
ATOM 906 C CA . GLY A 1 113 ? 16.526 -16.075 -9.667 1.00 84.00 113 GLY A CA 1
ATOM 907 C C . GLY A 1 113 ? 16.635 -14.984 -8.623 1.00 84.00 113 GLY A C 1
ATOM 908 O O . GLY A 1 113 ? 16.052 -13.902 -8.864 1.00 84.00 113 GLY A O 1
#

InterPro domains:
  IPR012337 Ribonuclease H-like superfamily [SSF53098] (72-112)
  IPR025948 HTH-like domain [PF13276] (4-53)
  IPR050900 Transposase IS3/IS150/IS904 [PTHR46889] (3-113)

pLDDT: mean 90.82, std 5.62, range [66.62, 96.56]

Secondary structure (DSSP, 8-state):
-HHHHHHHHHHTTT---HHHHHHHHHHTT----HHHHHHHHHHTT-----SS---------SSSPPPP-TTTT----SSTTS-EEEEEEEEEETTEEEEEEEEEETTT--B--